Protein AF-A0A4V1ZZM8-F1 (afdb_monomer_lite)

Structure (mmCIF, N/CA/C/O backbone):
data_AF-A0A4V1ZZM8-F1
#
_entry.id   AF-A0A4V1ZZM8-F1
#
loop_
_atom_site.group_PDB
_atom_site.id
_atom_site.type_symbol
_atom_site.label_atom_id
_atom_site.label_alt_id
_atom_site.label_comp_id
_atom_site.label_asym_id
_atom_site.label_entity_id
_atom_site.label_seq_id
_atom_site.pdbx_PDB_ins_code
_atom_site.Cartn_x
_atom_site.Cartn_y
_atom_site.Cartn_z
_atom_site.occupancy
_atom_site.B_iso_or_equiv
_atom_site.auth_seq_id
_atom_site.auth_comp_id
_atom_site.auth_asym_id
_atom_site.auth_atom_id
_atom_site.pdbx_PDB_model_num
ATOM 1 N N . MET A 1 1 ? -25.403 1.175 13.995 1.00 57.22 1 MET A N 1
ATOM 2 C CA . MET A 1 1 ? -25.152 2.277 13.041 1.00 57.22 1 MET A CA 1
ATOM 3 C C . MET A 1 1 ? -23.836 1.984 12.348 1.00 57.22 1 MET A C 1
ATOM 5 O O . MET A 1 1 ? -22.895 1.632 13.046 1.00 57.22 1 MET A O 1
ATOM 9 N N . ILE A 1 2 ? -23.780 2.044 11.018 1.00 71.50 2 ILE A N 1
ATOM 10 C CA . ILE A 1 2 ? -22.513 1.901 10.290 1.00 71.50 2 ILE A CA 1
ATOM 11 C C . ILE A 1 2 ? -21.848 3.273 10.334 1.00 71.50 2 ILE A C 1
ATOM 13 O O . ILE A 1 2 ? -22.387 4.233 9.787 1.00 71.50 2 ILE A O 1
ATOM 17 N N . THR A 1 3 ? -20.733 3.388 11.047 1.00 82.81 3 THR A N 1
ATOM 18 C CA . THR A 1 3 ? -19.939 4.617 11.048 1.00 82.81 3 THR A CA 1
ATOM 19 C C . THR A 1 3 ? -19.375 4.823 9.640 1.00 82.81 3 THR A C 1
ATOM 21 O O . THR A 1 3 ? -18.821 3.867 9.089 1.00 82.81 3 THR A O 1
ATOM 24 N N . PRO A 1 4 ? -19.505 6.016 9.031 1.00 90.62 4 PRO A N 1
ATOM 25 C CA . PRO A 1 4 ? -18.903 6.264 7.728 1.00 90.62 4 PRO A CA 1
ATOM 26 C C . PRO A 1 4 ? -17.379 6.055 7.797 1.00 90.62 4 PRO A C 1
ATOM 28 O O . PRO A 1 4 ? -16.763 6.315 8.841 1.00 90.62 4 PRO A O 1
ATOM 31 N N . PRO A 1 5 ? -16.750 5.565 6.716 1.00 95.94 5 PRO A N 1
ATOM 32 C CA . PRO A 1 5 ? -15.303 5.454 6.680 1.00 95.94 5 PRO A CA 1
ATOM 33 C C . PRO A 1 5 ? -14.673 6.846 6.719 1.00 95.94 5 PRO A C 1
ATOM 35 O O . PRO A 1 5 ? -15.076 7.740 5.977 1.00 95.94 5 PRO A O 1
ATOM 38 N N . ALA A 1 6 ? -13.658 7.018 7.564 1.00 96.38 6 ALA A N 1
ATOM 39 C CA . ALA A 1 6 ? -12.793 8.194 7.525 1.00 96.38 6 ALA A CA 1
ATOM 40 C C . ALA A 1 6 ? -11.803 8.121 6.355 1.00 96.38 6 ALA A C 1
ATOM 42 O O . ALA A 1 6 ? -11.409 9.149 5.812 1.00 96.38 6 ALA A O 1
ATOM 43 N N . ILE A 1 7 ? -11.416 6.906 5.955 1.00 97.00 7 ILE A N 1
ATOM 44 C CA . ILE A 1 7 ? -10.594 6.650 4.771 1.00 97.00 7 ILE A CA 1
ATOM 45 C C . ILE A 1 7 ? -11.293 5.575 3.950 1.00 97.00 7 ILE A C 1
ATOM 47 O O . ILE A 1 7 ? -11.614 4.514 4.480 1.00 97.00 7 ILE A O 1
ATOM 51 N N . ARG A 1 8 ? -11.492 5.844 2.660 1.00 97.31 8 ARG A N 1
ATOM 52 C CA . ARG A 1 8 ? -11.942 4.865 1.671 1.00 97.31 8 ARG A CA 1
ATOM 53 C C . ARG A 1 8 ? -10.904 4.767 0.569 1.00 97.31 8 ARG A C 1
ATOM 55 O O . ARG A 1 8 ? -10.572 5.776 -0.051 1.00 97.31 8 ARG A O 1
ATOM 62 N N . ILE A 1 9 ? -10.417 3.558 0.329 1.00 97.88 9 ILE A N 1
ATOM 63 C CA . ILE A 1 9 ? -9.543 3.226 -0.791 1.00 97.88 9 ILE A CA 1
ATOM 64 C C . ILE A 1 9 ? -10.318 2.278 -1.697 1.00 97.88 9 ILE A C 1
ATOM 66 O O . ILE A 1 9 ? -10.807 1.252 -1.229 1.00 97.88 9 ILE A O 1
ATOM 70 N N . ASP A 1 10 ? -10.411 2.614 -2.981 1.00 98.19 10 ASP A N 1
ATOM 71 C CA . ASP A 1 10 ? -11.089 1.790 -3.977 1.00 98.19 10 ASP A CA 1
ATOM 72 C C . ASP A 1 10 ? -10.181 1.533 -5.181 1.00 98.19 10 ASP A C 1
ATOM 74 O O . ASP A 1 10 ? -9.698 2.469 -5.821 1.00 98.19 10 ASP A O 1
ATOM 78 N N . ASN A 1 11 ? -9.922 0.251 -5.442 1.00 98.44 11 ASN A N 1
ATOM 79 C CA . ASN A 1 11 ? -9.129 -0.283 -6.544 1.00 98.44 11 ASN A CA 1
ATOM 80 C C . ASN A 1 11 ? -7.814 0.481 -6.793 1.00 98.44 11 ASN A C 1
ATOM 82 O O . ASN A 1 11 ? -7.426 0.754 -7.933 1.00 98.44 11 ASN A O 1
ATOM 86 N N . LEU A 1 12 ? -7.107 0.841 -5.719 1.00 98.25 12 LEU A N 1
ATOM 87 C CA . LEU A 1 12 ? -5.891 1.635 -5.819 1.00 98.25 12 LEU A CA 1
ATOM 88 C C . LEU A 1 12 ? -4.762 0.806 -6.437 1.00 98.25 12 LEU A C 1
ATOM 90 O O . LEU A 1 12 ? -4.354 -0.234 -5.913 1.00 98.25 12 LEU A O 1
ATOM 94 N N . VAL A 1 13 ? -4.221 1.309 -7.543 1.00 98.38 13 VAL A N 1
ATOM 95 C CA . VAL A 1 13 ? -3.065 0.740 -8.234 1.00 98.38 13 VAL A CA 1
ATOM 96 C C . VAL A 1 13 ? -1.906 1.723 -8.160 1.00 98.38 13 VAL A C 1
ATOM 98 O O . VAL A 1 13 ? -2.054 2.906 -8.468 1.00 98.38 13 VAL A O 1
ATOM 101 N N . LYS A 1 14 ? -0.722 1.225 -7.798 1.00 98.00 14 LYS A N 1
ATOM 102 C CA . LYS A 1 14 ? 0.519 2.001 -7.824 1.00 98.00 14 LYS A CA 1
ATOM 103 C C . LYS A 1 14 ? 1.607 1.210 -8.522 1.00 98.00 14 LYS A C 1
ATOM 105 O O . LYS A 1 14 ? 1.963 0.116 -8.091 1.00 98.00 14 LYS A O 1
ATOM 110 N N . ARG A 1 15 ? 2.183 1.815 -9.558 1.00 97.88 15 ARG A N 1
ATOM 111 C CA . ARG A 1 15 ? 3.389 1.334 -10.227 1.00 97.88 15 ARG A CA 1
ATOM 112 C C .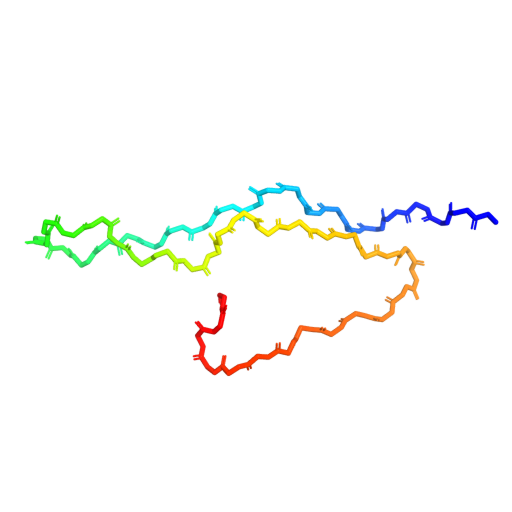 ARG A 1 15 ? 4.484 2.392 -10.138 1.00 97.88 15 ARG A C 1
ATOM 114 O O . ARG A 1 15 ? 4.229 3.568 -10.400 1.00 97.88 15 ARG A O 1
ATOM 121 N N . TYR A 1 16 ? 5.679 1.987 -9.725 1.00 97.00 16 TYR A N 1
ATOM 122 C CA . TYR A 1 16 ? 6.876 2.821 -9.796 1.00 97.00 16 TYR A CA 1
ATOM 123 C C . TYR A 1 16 ? 7.490 2.733 -11.188 1.00 97.00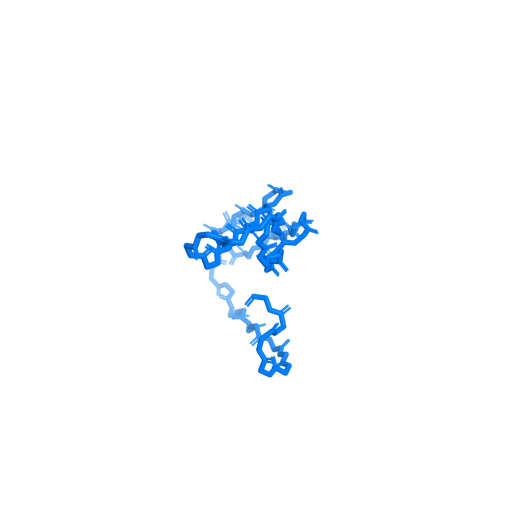 16 TYR A C 1
ATOM 125 O O . TYR A 1 16 ? 7.440 1.678 -11.818 1.00 97.00 16 TYR A O 1
ATOM 133 N N . ALA A 1 17 ? 8.079 3.837 -11.645 1.00 96.81 17 ALA A N 1
ATOM 134 C CA . ALA A 1 17 ? 8.762 3.883 -12.928 1.00 96.81 17 ALA A CA 1
ATOM 135 C C . ALA A 1 17 ? 9.933 2.880 -12.968 1.00 96.81 17 ALA A C 1
ATOM 137 O O . ALA A 1 17 ? 10.580 2.653 -11.939 1.00 96.81 17 ALA A O 1
ATOM 138 N N . PRO A 1 18 ? 10.213 2.281 -14.136 1.00 96.94 18 PRO A N 1
ATOM 139 C CA . PRO A 1 18 ? 11.420 1.493 -14.326 1.00 96.94 18 PRO A CA 1
ATOM 140 C C . PRO A 1 18 ? 12.674 2.387 -14.250 1.00 96.94 18 PRO A C 1
ATOM 142 O O . PRO A 1 18 ? 12.582 3.610 -14.411 1.00 96.94 18 PRO A O 1
ATOM 145 N N . PRO A 1 19 ? 13.865 1.801 -14.039 1.00 95.31 19 PRO A N 1
ATOM 146 C CA . PRO A 1 19 ? 15.123 2.527 -14.171 1.00 95.31 19 PRO A CA 1
ATOM 147 C C . PRO A 1 19 ? 15.273 3.176 -15.560 1.00 95.31 19 PRO A C 1
ATOM 149 O O . PRO A 1 19 ? 14.780 2.626 -16.551 1.00 95.31 19 PRO A O 1
ATOM 152 N N . PRO A 1 20 ? 15.997 4.307 -15.680 1.00 94.25 20 PRO A N 1
ATOM 153 C CA . PRO A 1 20 ? 16.280 4.909 -16.979 1.00 94.25 20 PRO A CA 1
ATOM 154 C C . PRO A 1 20 ? 16.944 3.902 -17.927 1.00 94.25 20 PRO A C 1
ATOM 156 O O . PRO A 1 20 ? 17.866 3.194 -17.526 1.00 94.25 20 PRO A O 1
ATOM 159 N N . LYS A 1 21 ? 16.510 3.881 -19.195 1.00 93.06 21 LYS A N 1
ATOM 160 C CA . LYS A 1 21 ? 16.983 2.965 -20.258 1.00 93.06 21 LYS A CA 1
ATOM 161 C C . LYS A 1 21 ? 16.599 1.482 -20.085 1.00 93.06 21 LYS A C 1
ATOM 163 O O . LYS A 1 21 ? 17.110 0.657 -20.836 1.00 93.06 21 LYS A O 1
ATOM 168 N N . SER A 1 22 ? 15.706 1.138 -19.154 1.00 92.31 22 SER A N 1
ATOM 169 C CA . SER A 1 22 ? 15.074 -0.189 -19.110 1.00 92.31 22 SER A CA 1
ATOM 170 C C . SER A 1 22 ? 13.841 -0.245 -20.026 1.00 92.31 22 SER A C 1
ATOM 172 O O . SER A 1 22 ? 13.149 0.758 -20.205 1.00 92.31 22 SER A O 1
ATOM 174 N N . SER A 1 23 ? 13.570 -1.423 -20.596 1.00 91.25 23 SER A N 1
ATOM 175 C CA . SER A 1 23 ? 12.327 -1.749 -21.308 1.00 91.25 23 SER A CA 1
ATOM 176 C C . SER A 1 23 ? 11.256 -2.378 -20.403 1.00 91.25 23 SER A C 1
ATOM 178 O O . SER A 1 23 ? 10.233 -2.839 -20.905 1.00 91.25 23 SER A O 1
ATOM 180 N N . ASP A 1 24 ? 11.490 -2.446 -19.090 1.00 94.44 24 ASP A N 1
ATOM 181 C CA . ASP A 1 24 ? 10.546 -3.010 -18.124 1.00 94.44 24 ASP A CA 1
ATOM 182 C C . ASP A 1 24 ? 9.357 -2.077 -17.888 1.00 94.44 24 ASP A C 1
ATOM 184 O O . ASP A 1 24 ? 9.469 -0.855 -17.938 1.00 94.44 24 ASP A O 1
ATOM 188 N N . GLU A 1 25 ? 8.219 -2.646 -17.499 1.00 92.62 25 GLU A N 1
ATOM 189 C CA . GLU A 1 25 ? 7.032 -1.858 -17.149 1.00 92.62 25 GLU A CA 1
ATOM 190 C C . GLU A 1 25 ? 7.187 -1.063 -15.837 1.00 92.62 25 GLU A C 1
ATOM 192 O O . GLU A 1 25 ? 6.385 -0.178 -15.551 1.00 92.62 25 GLU A O 1
ATOM 197 N N . GLY A 1 26 ? 8.190 -1.381 -15.013 1.00 95.25 26 GLY A N 1
ATOM 198 C CA . GLY A 1 26 ? 8.356 -0.838 -13.663 1.00 95.25 26 GLY A CA 1
ATOM 199 C C . GLY A 1 26 ? 7.627 -1.649 -12.584 1.00 95.25 26 GLY A C 1
ATOM 200 O O . GLY A 1 26 ? 6.792 -2.515 -12.865 1.00 95.25 26 GLY A O 1
ATOM 201 N N . LYS A 1 27 ? 7.963 -1.408 -11.312 1.00 96.38 27 LYS A N 1
ATOM 202 C CA . LYS A 1 27 ? 7.509 -2.245 -10.188 1.00 96.38 27 LYS A CA 1
ATOM 203 C C . LYS A 1 27 ? 6.055 -1.947 -9.825 1.00 96.38 27 LYS A C 1
ATOM 205 O O . LYS A 1 27 ? 5.745 -0.849 -9.365 1.00 96.38 27 LYS A O 1
ATOM 210 N N . LEU A 1 28 ? 5.177 -2.939 -9.976 1.00 97.62 28 LEU A N 1
ATOM 211 C CA . LEU A 1 28 ? 3.817 -2.890 -9.440 1.00 97.62 28 LEU A CA 1
ATOM 212 C C . LEU A 1 28 ? 3.868 -3.088 -7.919 1.00 97.62 28 LEU A C 1
ATOM 214 O O . LEU A 1 28 ? 4.232 -4.167 -7.454 1.00 97.62 28 LEU A O 1
ATOM 218 N N . ALA A 1 29 ? 3.562 -2.027 -7.180 1.00 97.94 29 ALA A N 1
ATOM 219 C CA . ALA A 1 29 ? 3.650 -1.965 -5.725 1.00 97.94 29 ALA A CA 1
ATOM 220 C C . ALA A 1 29 ? 2.282 -2.242 -5.085 1.00 97.94 29 ALA A C 1
ATOM 222 O O . ALA A 1 29 ? 2.141 -3.163 -4.291 1.00 97.94 29 ALA A O 1
ATOM 223 N N . LEU A 1 30 ? 1.235 -1.568 -5.573 1.00 98.31 30 LEU A N 1
ATOM 224 C CA . LEU A 1 30 ? -0.152 -1.833 -5.186 1.00 98.31 30 LEU A CA 1
ATOM 225 C C . LEU A 1 30 ? -0.935 -2.348 -6.394 1.00 98.31 30 LEU A C 1
ATOM 227 O O . LEU A 1 30 ? -0.891 -1.739 -7.467 1.00 98.31 30 LEU A O 1
ATOM 231 N N . LYS A 1 31 ? -1.664 -3.454 -6.223 1.00 97.88 31 LYS A N 1
ATOM 232 C CA . LYS A 1 31 ? -2.432 -4.123 -7.284 1.00 97.88 31 LYS A CA 1
ATOM 233 C C . LYS A 1 31 ? -3.923 -4.162 -6.936 1.00 97.88 31 LYS A C 1
ATOM 235 O O . LYS A 1 31 ? -4.434 -5.207 -6.552 1.00 97.88 31 LYS A O 1
ATOM 240 N N . GLY A 1 32 ? -4.605 -3.029 -7.082 1.00 98.12 32 GLY A N 1
ATOM 241 C CA . GLY A 1 32 ? -6.059 -2.946 -6.910 1.00 98.12 32 GLY A CA 1
ATOM 242 C C . GLY A 1 32 ? -6.481 -3.113 -5.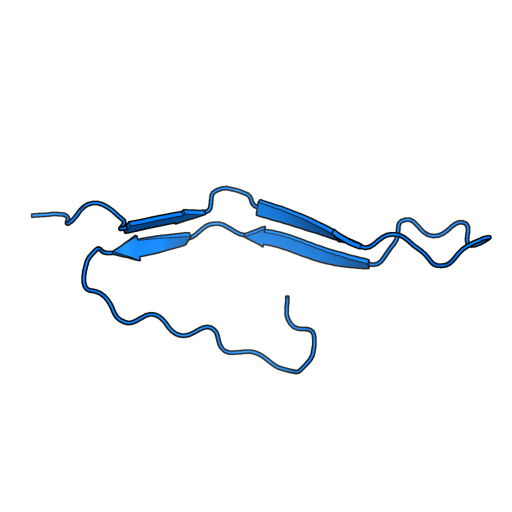453 1.00 98.12 32 GLY A C 1
ATOM 243 O O . GLY A 1 32 ? -7.303 -3.963 -5.129 1.00 98.12 32 GLY A O 1
ATOM 244 N N . VAL A 1 33 ? -5.863 -2.342 -4.559 1.00 98.06 33 VAL A N 1
ATOM 245 C CA . VAL A 1 33 ? -6.144 -2.399 -3.121 1.00 98.06 33 VAL A CA 1
ATOM 246 C C . VAL A 1 33 ? -7.467 -1.687 -2.831 1.00 98.06 33 VAL A C 1
ATOM 248 O O . VAL A 1 33 ? -7.634 -0.538 -3.233 1.00 98.06 33 VAL A O 1
ATOM 251 N N . THR A 1 34 ? -8.371 -2.349 -2.104 1.00 98.19 34 THR A N 1
ATOM 252 C CA . THR A 1 34 ? -9.658 -1.792 -1.655 1.00 98.19 34 THR A CA 1
ATOM 253 C C . THR A 1 34 ? -9.850 -2.071 -0.169 1.00 98.19 34 THR A C 1
ATOM 255 O O . THR A 1 34 ? -9.793 -3.227 0.250 1.00 98.19 34 THR A O 1
ATOM 258 N N . PHE A 1 35 ? -10.080 -1.024 0.624 1.00 96.44 35 PHE A N 1
ATOM 259 C CA . PHE A 1 35 ? -10.467 -1.137 2.032 1.00 96.44 35 PHE A CA 1
ATOM 260 C C . PHE A 1 35 ? -11.050 0.179 2.557 1.00 96.44 35 PHE A C 1
ATOM 262 O O . PHE A 1 35 ? -10.774 1.259 2.034 1.00 96.44 35 PHE A O 1
ATOM 269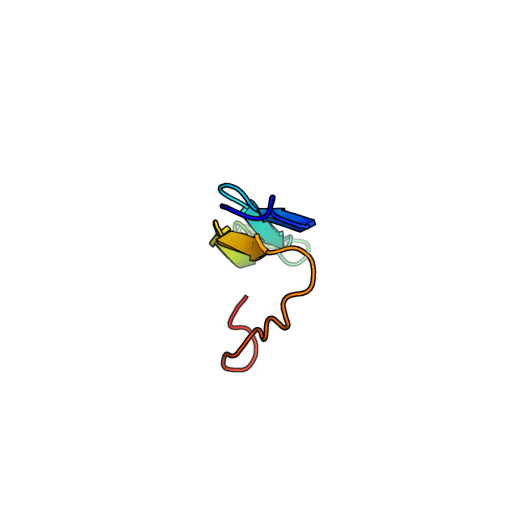 N N . ASP A 1 36 ? -11.808 0.069 3.645 1.00 96.44 36 ASP A N 1
ATOM 270 C CA . ASP A 1 36 ? -12.364 1.189 4.398 1.00 96.44 36 ASP A CA 1
ATOM 271 C C . ASP A 1 36 ? -11.749 1.208 5.811 1.00 96.44 36 ASP A C 1
ATOM 273 O O . ASP A 1 36 ? -11.625 0.166 6.459 1.00 96.44 36 ASP A O 1
ATOM 277 N N . VAL A 1 37 ? -11.396 2.394 6.315 1.00 95.81 37 VAL A N 1
ATOM 278 C CA . VAL A 1 37 ? -11.033 2.624 7.725 1.00 95.81 37 VAL A CA 1
ATOM 279 C C . VAL A 1 37 ? -12.180 3.378 8.404 1.00 95.81 37 VAL A C 1
ATOM 281 O O . VAL A 1 37 ? -12.440 4.527 8.030 1.00 95.81 37 VAL A O 1
ATOM 284 N N . PRO A 1 38 ? -12.876 2.782 9.393 1.00 94.12 38 PRO A N 1
ATOM 285 C CA . PRO A 1 38 ? -13.965 3.444 10.110 1.00 94.12 38 PRO A CA 1
ATOM 286 C C . PRO A 1 38 ? -13.496 4.701 10.850 1.00 94.12 38 PRO A C 1
ATOM 288 O O . PRO A 1 38 ? -12.397 4.728 11.408 1.00 94.12 38 PRO A O 1
ATOM 291 N N . GLN A 1 39 ? -14.342 5.730 10.921 1.00 95.94 39 GLN A N 1
ATOM 292 C CA . GLN A 1 39 ? -14.041 6.910 11.734 1.00 95.94 39 GLN A CA 1
ATOM 293 C C . GLN A 1 39 ? -13.840 6.536 13.213 1.00 95.94 39 GLN A C 1
ATOM 295 O O . GLN A 1 39 ? -14.653 5.826 13.803 1.00 95.94 39 GLN A O 1
ATOM 300 N N . GLY A 1 40 ? -12.742 7.019 13.803 1.00 94.38 40 GLY A N 1
ATOM 301 C CA . GLY A 1 40 ? -12.345 6.717 15.184 1.00 94.38 40 GLY A CA 1
ATOM 302 C C . GLY A 1 40 ? -11.678 5.349 15.382 1.00 94.38 40 GLY A C 1
ATOM 303 O O . GLY A 1 40 ? -11.304 5.026 16.507 1.00 94.38 40 GLY A O 1
ATOM 304 N N . GLY A 1 41 ? -11.518 4.549 14.322 1.00 90.44 41 GLY A N 1
ATOM 305 C CA . GLY A 1 41 ? -10.828 3.263 14.380 1.00 90.44 41 GLY A CA 1
ATOM 306 C C . GLY A 1 41 ? -9.301 3.394 14.387 1.00 90.44 41 GLY A C 1
ATOM 307 O O . GLY A 1 41 ? -8.739 4.336 13.832 1.00 90.44 41 GLY A O 1
ATOM 308 N N . ILE A 1 42 ? -8.628 2.404 14.980 1.00 93.50 42 ILE A N 1
ATOM 309 C CA . ILE A 1 42 ? -7.180 2.202 14.846 1.00 93.50 42 ILE A CA 1
ATOM 310 C C . ILE A 1 42 ? -6.9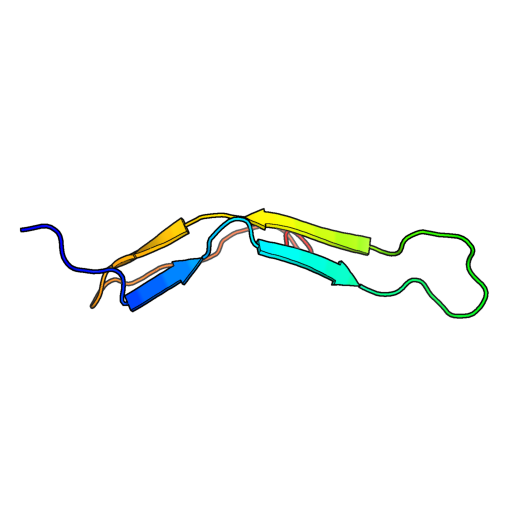70 1.096 13.813 1.00 93.50 42 ILE A C 1
ATOM 312 O O . ILE A 1 42 ? -7.500 -0.003 13.963 1.00 93.50 42 ILE A O 1
ATOM 316 N N . PHE A 1 43 ? -6.202 1.391 12.767 1.00 94.62 43 PHE A N 1
ATOM 317 C CA . PHE A 1 43 ? -5.943 0.476 11.659 1.00 94.62 43 PHE A CA 1
ATOM 318 C C . PHE A 1 43 ? -4.435 0.328 11.449 1.00 94.62 43 PHE A C 1
ATOM 320 O O . PHE A 1 43 ? -3.724 1.325 11.338 1.00 94.62 43 PHE A O 1
ATOM 327 N N . GLY A 1 44 ? -3.948 -0.912 11.414 1.00 95.50 44 GLY A N 1
ATOM 328 C CA . GLY A 1 44 ? -2.537 -1.233 11.207 1.00 95.50 44 GLY A CA 1
ATOM 329 C C . GLY A 1 44 ? -2.318 -1.923 9.866 1.00 95.50 44 GLY A C 1
ATOM 330 O O . GLY A 1 44 ? -3.025 -2.871 9.534 1.00 95.50 44 GLY A O 1
ATOM 331 N N . LEU A 1 45 ? -1.313 -1.471 9.117 1.00 95.44 45 LEU A N 1
ATOM 332 C CA . LEU A 1 45 ? -0.803 -2.179 7.946 1.00 95.44 45 LEU A CA 1
ATOM 333 C C . LEU A 1 45 ? 0.365 -3.065 8.382 1.00 95.44 45 LEU A C 1
ATOM 335 O O . LEU A 1 45 ? 1.317 -2.581 8.991 1.00 95.44 45 LEU A O 1
ATOM 339 N N . LEU A 1 46 ? 0.288 -4.358 8.076 1.00 96.38 46 LEU A N 1
ATOM 340 C CA . LEU A 1 46 ? 1.311 -5.343 8.416 1.00 96.38 46 LEU A CA 1
ATOM 341 C C . LEU A 1 46 ? 1.704 -6.130 7.170 1.00 96.38 46 LEU A C 1
ATOM 3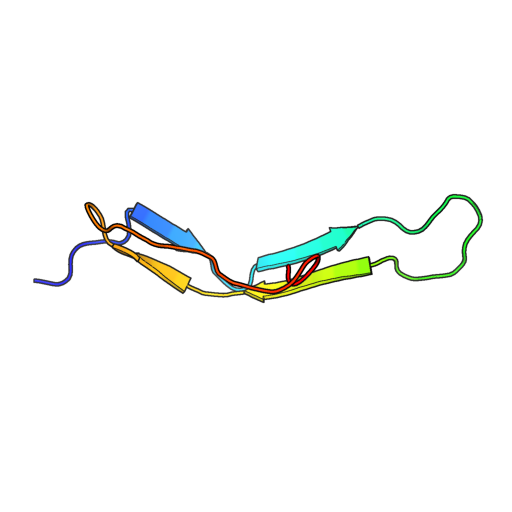43 O O . LEU A 1 46 ? 0.849 -6.580 6.411 1.00 96.38 46 LEU A O 1
ATOM 347 N N . GLY A 1 47 ? 3.006 -6.314 6.984 1.00 96.25 47 GLY A N 1
ATOM 348 C CA . GLY A 1 47 ? 3.559 -7.085 5.881 1.00 96.25 47 GLY A CA 1
ATOM 349 C C . GLY A 1 47 ? 5.088 -7.095 5.902 1.00 96.25 47 GLY A C 1
ATOM 350 O O . GLY A 1 47 ? 5.698 -6.299 6.618 1.00 96.25 47 GLY A O 1
ATOM 351 N N . PRO A 1 48 ? 5.722 -8.006 5.144 1.00 97.94 48 PRO A N 1
ATOM 352 C CA . PRO A 1 48 ? 7.171 -8.017 4.967 1.00 97.94 48 PRO A CA 1
ATOM 353 C C . PRO A 1 48 ? 7.670 -6.763 4.227 1.00 97.94 48 PRO A C 1
ATOM 355 O O . PRO A 1 48 ? 6.896 -6.021 3.620 1.00 97.94 48 PRO A O 1
ATOM 358 N N . ASN A 1 49 ? 8.989 -6.548 4.226 1.00 96.94 49 ASN A N 1
ATOM 359 C CA . ASN A 1 49 ? 9.610 -5.446 3.488 1.00 96.94 49 ASN A CA 1
ATOM 360 C C . ASN A 1 49 ? 9.219 -5.494 2.000 1.00 96.94 49 ASN A C 1
ATOM 362 O O . ASN A 1 49 ? 9.481 -6.482 1.314 1.00 96.94 49 ASN A O 1
ATOM 366 N N . GLY A 1 50 ? 8.607 -4.410 1.511 1.00 95.62 50 GLY A N 1
ATOM 367 C CA . GLY A 1 50 ? 8.152 -4.286 0.123 1.00 95.62 50 GLY A CA 1
ATOM 368 C C . GLY A 1 50 ? 6.812 -4.964 -0.200 1.00 95.62 50 GLY A C 1
ATOM 369 O O . GLY A 1 50 ? 6.568 -5.244 -1.372 1.00 95.62 50 GLY A O 1
ATOM 370 N N . ALA A 1 51 ? 5.964 -5.251 0.798 1.00 96.50 51 ALA A N 1
ATOM 371 C CA . ALA A 1 51 ? 4.642 -5.869 0.609 1.00 96.50 51 ALA A CA 1
ATOM 372 C C . ALA A 1 51 ? 3.609 -4.996 -0.130 1.00 96.50 51 ALA A C 1
ATOM 374 O O . ALA A 1 51 ? 2.583 -5.513 -0.573 1.00 96.50 51 ALA A O 1
ATOM 375 N N . GLY A 1 52 ? 3.868 -3.698 -0.246 1.00 91.50 52 GLY A N 1
ATOM 376 C CA . GLY A 1 52 ? 3.007 -2.727 -0.909 1.00 91.50 52 GLY A CA 1
ATOM 377 C C . GLY A 1 52 ? 3.748 -1.432 -1.159 1.00 91.50 52 GLY A C 1
ATOM 378 O O . GLY A 1 52 ? 4.581 -1.072 -0.298 1.00 91.50 52 GLY A O 1
#

Secondary structure (DSSP, 8-state):
--PPEEEEEEEEEEEPPPPTT--S---EEEEEEEEEEETT-------STT--

Sequence (52 aa):
MITPPAIRIDNLVKRYAPPPKSSDEGKLALKGVTFDVPQGGIFGLLGPNGAG

pLDDT: mean 94.45, std 6.77, range [57.22, 98.44]

Foldseek 3Di:
DQAAFPDWDFQDWDFDPDPPPDPDPGDTQDGGDTDGHGVPDDDDDDDPVSND

Radius of gyration: 15.38 Å; chains: 1; bounding box: 42×16×36 Å